Protein AF-A0A5C3KR09-F1 (afdb_monomer)

Structure (mmCIF, N/CA/C/O backbone):
data_AF-A0A5C3KR09-F1
#
_entry.id   AF-A0A5C3KR09-F1
#
loop_
_atom_site.group_PDB
_atom_site.id
_atom_site.type_symbol
_atom_site.label_atom_id
_atom_site.label_alt_id
_atom_site.label_comp_id
_atom_site.label_asym_id
_atom_site.label_entity_id
_atom_site.label_seq_id
_atom_site.pdbx_PDB_ins_code
_atom_site.Cartn_x
_atom_site.Cartn_y
_atom_site.Cartn_z
_atom_site.occupancy
_atom_site.B_iso_or_equiv
_atom_site.auth_seq_id
_atom_site.auth_comp_id
_atom_site.auth_asym_id
_atom_site.auth_atom_id
_atom_site.pdbx_PDB_model_num
ATOM 1 N N . MET A 1 1 ? 78.688 -22.827 -27.005 1.00 45.25 1 MET A N 1
ATOM 2 C CA . MET A 1 1 ? 77.558 -21.979 -26.571 1.00 45.25 1 MET A CA 1
ATOM 3 C C . MET A 1 1 ? 76.443 -22.065 -27.613 1.00 45.25 1 MET A C 1
ATOM 5 O O . MET A 1 1 ? 76.510 -21.310 -28.575 1.00 45.25 1 MET A O 1
ATOM 9 N N . PRO A 1 2 ? 75.479 -22.998 -27.515 1.00 42.16 2 PRO A N 1
ATOM 10 C CA . PRO A 1 2 ? 74.319 -22.997 -28.401 1.00 42.16 2 PRO A CA 1
ATOM 11 C C . PRO A 1 2 ? 73.085 -22.415 -27.696 1.00 42.16 2 PRO A C 1
ATOM 13 O O . PRO A 1 2 ? 72.747 -22.807 -26.580 1.00 42.16 2 PRO A O 1
ATOM 16 N N . ALA A 1 3 ? 72.430 -21.465 -28.361 1.00 39.88 3 ALA A N 1
ATOM 17 C CA . ALA A 1 3 ? 71.131 -20.939 -27.975 1.00 39.88 3 ALA A CA 1
ATOM 18 C C . ALA A 1 3 ? 70.044 -21.985 -28.273 1.00 39.88 3 ALA A C 1
ATOM 20 O O . ALA A 1 3 ? 69.845 -22.371 -29.422 1.00 39.88 3 ALA A O 1
ATOM 21 N N . CYS A 1 4 ? 69.343 -22.429 -27.232 1.00 38.22 4 CYS A N 1
ATOM 22 C CA . CYS A 1 4 ? 68.094 -23.177 -27.336 1.00 38.22 4 CYS A CA 1
ATOM 23 C C . CYS A 1 4 ? 66.948 -22.212 -27.044 1.00 38.22 4 CYS A C 1
ATOM 25 O O . CYS A 1 4 ? 67.001 -21.567 -26.003 1.00 38.22 4 CYS A O 1
ATOM 27 N N . LEU A 1 5 ? 65.927 -22.149 -27.902 1.00 38.59 5 LEU A N 1
ATOM 28 C CA . LEU A 1 5 ? 64.515 -22.007 -27.506 1.00 38.59 5 LEU A CA 1
ATOM 29 C C . LEU A 1 5 ? 63.630 -22.022 -28.758 1.00 38.59 5 LEU A C 1
ATOM 31 O O . LEU A 1 5 ? 63.337 -21.000 -29.372 1.00 38.59 5 LEU A O 1
ATOM 35 N N . THR A 1 6 ? 63.219 -23.233 -29.119 1.00 45.12 6 THR A N 1
ATOM 36 C CA . THR A 1 6 ? 62.043 -23.518 -29.930 1.00 45.12 6 THR A CA 1
ATOM 37 C C . THR A 1 6 ? 60.828 -23.690 -29.009 1.00 45.12 6 THR A C 1
ATOM 39 O O . THR A 1 6 ? 60.809 -24.575 -28.160 1.00 45.12 6 THR A O 1
ATOM 42 N N . ASP A 1 7 ? 59.813 -22.860 -29.257 1.00 38.53 7 ASP A N 1
ATOM 43 C CA . ASP A 1 7 ? 58.412 -23.268 -29.448 1.00 38.53 7 ASP A CA 1
ATOM 44 C C . ASP A 1 7 ? 57.566 -23.756 -28.230 1.00 38.53 7 ASP A C 1
ATOM 46 O O . ASP A 1 7 ? 58.036 -23.786 -27.093 1.00 38.53 7 ASP A O 1
ATOM 50 N N . PRO A 1 8 ? 56.238 -23.965 -28.389 1.00 51.75 8 PRO A N 1
ATOM 51 C CA . PRO A 1 8 ? 55.196 -23.294 -27.616 1.00 51.75 8 PRO A CA 1
ATOM 52 C C . PRO A 1 8 ? 54.505 -24.241 -26.625 1.00 51.75 8 PRO A C 1
ATOM 54 O O . PRO A 1 8 ? 54.383 -25.442 -26.856 1.00 51.75 8 PRO A O 1
ATOM 57 N N . THR A 1 9 ? 53.972 -23.738 -25.509 1.00 39.91 9 THR A N 1
ATOM 58 C CA . THR A 1 9 ? 53.131 -24.570 -24.628 1.00 39.91 9 THR A CA 1
ATOM 59 C C . THR A 1 9 ? 52.052 -23.748 -23.932 1.00 39.91 9 THR A C 1
ATOM 61 O O . THR A 1 9 ? 52.177 -23.316 -22.790 1.00 39.91 9 THR A O 1
ATOM 64 N N . THR A 1 10 ? 50.918 -23.606 -24.618 1.00 50.78 10 THR A N 1
ATOM 65 C CA . THR A 1 10 ? 49.618 -23.503 -23.957 1.00 50.78 10 THR A CA 1
ATOM 66 C C . THR A 1 10 ? 49.332 -24.844 -23.283 1.00 50.78 10 THR A C 1
ATOM 68 O O . THR A 1 10 ? 48.951 -25.811 -23.941 1.00 50.78 10 THR A O 1
ATOM 71 N N . LYS A 1 11 ? 49.484 -24.917 -21.959 1.00 44.97 11 LYS A N 1
ATOM 72 C CA . LYS A 1 11 ? 48.864 -25.970 -21.148 1.00 44.97 11 LYS A CA 1
ATOM 73 C C . LYS A 1 11 ? 48.018 -25.343 -20.050 1.00 44.97 11 LYS A C 1
ATOM 75 O O . LYS A 1 11 ? 48.514 -24.706 -19.131 1.00 44.97 11 LYS A O 1
ATOM 80 N N . ARG A 1 12 ? 46.711 -25.548 -20.232 1.00 43.59 12 ARG A N 1
ATOM 81 C CA . ARG A 1 12 ? 45.645 -25.648 -19.232 1.00 43.59 12 ARG A CA 1
ATOM 82 C C . ARG A 1 12 ? 46.147 -25.713 -17.787 1.00 43.59 12 ARG A C 1
ATOM 84 O O . ARG A 1 12 ? 46.753 -26.706 -17.399 1.00 43.59 12 ARG A O 1
ATOM 91 N N . ILE A 1 13 ? 45.697 -24.765 -16.976 1.00 43.34 13 ILE A N 1
ATOM 92 C CA . ILE A 1 13 ? 45.330 -25.057 -15.594 1.00 43.34 13 ILE A CA 1
ATOM 93 C C . ILE A 1 13 ? 43.850 -24.702 -15.475 1.00 43.34 13 ILE A C 1
ATOM 95 O O . ILE A 1 13 ? 43.458 -23.538 -15.487 1.00 43.34 13 ILE A O 1
ATOM 99 N N . ALA A 1 14 ? 43.020 -25.741 -15.462 1.00 46.75 14 ALA A N 1
ATOM 100 C CA . ALA A 1 14 ? 41.633 -25.643 -15.057 1.00 46.75 14 ALA A CA 1
ATOM 101 C C . ALA A 1 14 ? 41.612 -25.503 -13.530 1.00 46.75 14 ALA A C 1
ATOM 103 O O . ALA A 1 14 ? 41.870 -26.476 -12.828 1.00 46.75 14 ALA A O 1
ATOM 104 N N . LEU A 1 15 ? 41.314 -24.309 -13.019 1.00 42.25 15 LEU A N 1
ATOM 105 C CA . LEU A 1 15 ? 40.727 -24.186 -11.689 1.00 42.25 15 LEU A CA 1
ATOM 106 C C . LEU A 1 15 ? 39.213 -24.171 -11.878 1.00 42.25 15 LEU A C 1
ATOM 108 O O . LEU A 1 15 ? 38.647 -23.224 -12.424 1.00 42.25 15 LEU A O 1
ATOM 112 N N . ALA A 1 16 ? 38.567 -25.256 -11.463 1.00 43.59 16 ALA A N 1
ATOM 113 C CA . ALA A 1 16 ? 37.134 -25.265 -11.238 1.00 43.59 16 ALA A CA 1
ATOM 114 C C . ALA A 1 16 ? 36.800 -24.222 -10.154 1.00 43.59 16 ALA A C 1
ATOM 116 O O . ALA A 1 16 ? 37.431 -24.252 -9.097 1.00 43.59 16 ALA A O 1
ATOM 117 N N . PRO A 1 17 ? 35.831 -23.312 -10.359 1.00 47.00 17 PRO A N 1
ATOM 118 C CA . PRO A 1 17 ? 35.252 -22.592 -9.242 1.00 47.00 17 PRO A CA 1
ATOM 119 C C . PRO A 1 17 ? 34.298 -23.535 -8.510 1.00 47.00 17 PRO A C 1
ATOM 121 O O . PRO A 1 17 ? 33.250 -23.928 -9.028 1.00 47.00 17 PRO A O 1
ATOM 124 N N . ASP A 1 18 ? 34.735 -23.905 -7.313 1.00 35.69 18 ASP A N 1
ATOM 125 C CA . ASP A 1 18 ? 33.984 -24.592 -6.278 1.00 35.69 18 ASP A CA 1
ATOM 126 C C . ASP A 1 18 ? 32.576 -23.994 -6.130 1.00 35.69 18 ASP A C 1
ATOM 128 O O . ASP A 1 18 ? 32.367 -22.786 -5.967 1.00 35.69 18 ASP A O 1
ATOM 132 N N . ALA A 1 19 ? 31.588 -24.868 -6.256 1.00 48.75 19 ALA A N 1
ATOM 133 C CA . ALA A 1 19 ? 30.182 -24.542 -6.262 1.00 48.75 19 ALA A CA 1
ATOM 134 C C . ALA A 1 19 ? 29.638 -24.498 -4.831 1.00 48.75 19 ALA A C 1
ATOM 136 O O . ALA A 1 19 ? 28.771 -25.291 -4.500 1.00 48.75 19 ALA A O 1
ATOM 137 N N . THR A 1 20 ? 30.089 -23.583 -3.970 1.00 50.66 20 THR A N 1
ATOM 138 C CA . THR A 1 20 ? 29.437 -23.376 -2.658 1.00 50.66 20 THR A CA 1
ATOM 139 C C . THR A 1 20 ? 29.632 -21.970 -2.083 1.00 50.66 20 THR A C 1
ATOM 141 O O . THR A 1 20 ? 30.053 -21.779 -0.953 1.00 50.66 20 THR A O 1
ATOM 144 N N . HIS A 1 21 ? 29.231 -20.934 -2.820 1.00 40.78 21 HIS A N 1
ATOM 145 C CA . HIS A 1 21 ? 28.789 -19.699 -2.165 1.00 40.78 21 HIS A CA 1
ATOM 146 C C . HIS A 1 21 ? 27.773 -18.975 -3.051 1.00 40.78 21 HIS A C 1
ATOM 148 O O . HIS A 1 21 ? 28.128 -18.171 -3.908 1.00 40.78 21 HIS A O 1
ATOM 154 N N . ARG A 1 22 ? 26.475 -19.264 -2.880 1.00 39.34 22 ARG A N 1
ATOM 155 C CA . ARG A 1 22 ? 25.434 -18.360 -3.395 1.00 39.34 22 ARG A CA 1
ATOM 156 C C . ARG A 1 22 ? 25.428 -17.145 -2.467 1.00 39.34 22 ARG A C 1
ATOM 158 O O . ARG A 1 22 ? 25.072 -17.329 -1.304 1.00 39.34 22 ARG A O 1
ATOM 165 N N . PRO A 1 23 ? 25.838 -15.940 -2.905 1.00 39.75 23 PRO A N 1
ATOM 166 C CA . PRO A 1 23 ? 25.679 -14.764 -2.069 1.00 39.75 23 PRO A CA 1
ATOM 167 C C . PRO A 1 23 ? 24.194 -14.607 -1.738 1.00 39.75 23 PRO A C 1
ATOM 169 O O . PRO A 1 23 ? 23.310 -14.727 -2.593 1.00 39.75 23 PRO A O 1
ATOM 172 N N . PHE A 1 24 ? 23.954 -14.447 -0.444 1.00 37.19 24 PHE A N 1
ATOM 173 C CA . PHE A 1 24 ? 22.658 -14.236 0.163 1.00 37.19 24 PHE A CA 1
ATOM 174 C C . PHE A 1 24 ? 21.948 -13.054 -0.515 1.00 37.19 24 PHE A C 1
ATOM 176 O O . PHE A 1 24 ? 22.573 -12.060 -0.877 1.00 37.19 24 PHE A O 1
ATOM 183 N N . ARG A 1 25 ? 20.638 -13.200 -0.742 1.00 47.38 25 ARG A N 1
ATOM 184 C CA . ARG A 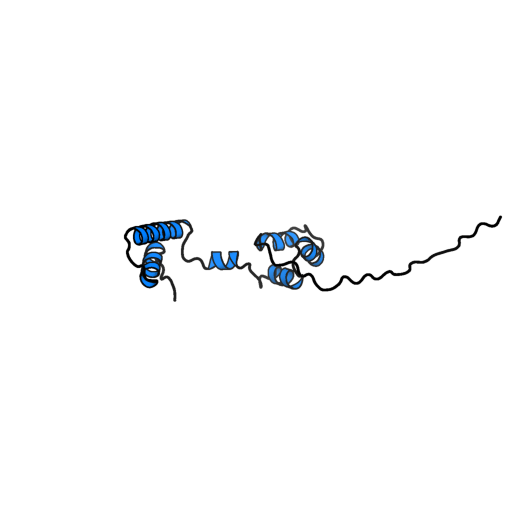1 25 ? 19.793 -12.235 -1.457 1.00 47.38 25 ARG A CA 1
ATOM 185 C C . ARG A 1 25 ? 19.709 -10.908 -0.697 1.00 47.38 25 ARG A C 1
ATOM 187 O O . ARG A 1 25 ? 18.904 -10.769 0.216 1.00 47.38 25 ARG A O 1
ATOM 194 N N . SER A 1 26 ? 20.439 -9.920 -1.172 1.00 41.69 26 SER A N 1
ATOM 195 C CA . SER A 1 26 ? 20.192 -8.494 -0.974 1.00 41.69 26 SER A CA 1
ATOM 196 C C . SER A 1 26 ? 20.518 -7.875 -2.345 1.00 41.69 26 SER A C 1
ATOM 198 O O . SER A 1 26 ? 21.519 -8.217 -2.954 1.00 41.69 26 SER A O 1
ATOM 200 N N . ASP A 1 27 ? 19.636 -7.176 -3.053 1.00 40.75 27 ASP A N 1
ATOM 201 C CA . ASP A 1 27 ? 19.112 -5.889 -2.644 1.00 40.75 27 ASP A CA 1
ATOM 202 C C . ASP A 1 27 ? 17.857 -5.499 -3.427 1.00 40.75 27 ASP A C 1
ATOM 204 O O . ASP A 1 27 ? 17.706 -5.718 -4.631 1.00 40.75 27 ASP A O 1
ATOM 208 N N . ALA A 1 28 ? 16.974 -4.831 -2.699 1.00 43.38 28 ALA A N 1
ATOM 209 C CA . ALA A 1 28 ? 15.721 -4.231 -3.117 1.00 43.38 28 ALA A CA 1
ATOM 210 C C . ALA A 1 28 ? 15.869 -2.993 -4.037 1.00 43.38 28 ALA A C 1
ATOM 212 O O . ALA A 1 28 ? 15.009 -2.114 -4.020 1.00 43.38 28 ALA A O 1
ATOM 213 N N . LYS A 1 29 ? 16.916 -2.889 -4.867 1.00 44.53 29 LYS A N 1
ATOM 214 C CA . LYS A 1 29 ? 17.093 -1.747 -5.782 1.00 44.53 29 LYS A CA 1
ATOM 215 C C . LYS A 1 29 ? 16.669 -2.092 -7.214 1.00 44.53 29 LYS A C 1
ATOM 217 O O . LYS A 1 29 ? 17.418 -2.671 -7.992 1.00 44.53 29 LYS A O 1
ATOM 222 N N . GLY A 1 30 ? 15.439 -1.690 -7.542 1.00 45.38 30 GLY A N 1
ATOM 223 C CA . GLY A 1 30 ? 15.022 -1.289 -8.891 1.00 45.38 30 GLY A CA 1
ATOM 224 C C . GLY A 1 30 ? 14.800 -2.408 -9.910 1.00 45.38 30 GLY A C 1
ATOM 225 O O . GLY A 1 30 ? 15.647 -2.656 -10.763 1.00 45.38 30 GLY A O 1
ATOM 226 N N . CYS A 1 31 ? 13.607 -3.011 -9.914 1.00 46.88 31 CYS A N 1
ATOM 227 C CA . CYS A 1 31 ? 13.166 -3.891 -11.009 1.00 46.88 31 CYS A CA 1
ATOM 228 C C . CYS A 1 31 ? 13.131 -3.165 -12.362 1.00 46.88 31 CYS A C 1
ATOM 230 O O . CYS A 1 31 ? 13.426 -3.765 -13.394 1.00 46.88 31 CYS A O 1
ATOM 232 N N . SER A 1 32 ? 12.816 -1.868 -12.344 1.00 48.91 32 SER A N 1
ATOM 233 C CA . SER A 1 32 ? 12.767 -1.024 -13.532 1.00 48.91 32 SER A CA 1
ATOM 234 C C . SER A 1 32 ? 14.156 -0.796 -14.134 1.00 48.91 32 SER A C 1
ATOM 236 O O . SER A 1 32 ? 14.344 -1.069 -15.314 1.00 48.91 32 SER A O 1
ATOM 238 N N . GLN A 1 33 ? 15.155 -0.410 -13.330 1.00 52.34 33 GLN A N 1
ATOM 239 C CA . GLN A 1 33 ? 16.493 -0.021 -13.812 1.00 52.34 33 GLN A CA 1
ATOM 240 C C . GLN A 1 33 ? 17.233 -1.149 -14.556 1.00 52.34 33 GLN A C 1
ATOM 242 O O . GLN A 1 33 ? 17.943 -0.899 -15.531 1.00 52.34 33 GLN A O 1
ATOM 247 N N . GLN A 1 34 ? 17.018 -2.401 -14.145 1.00 52.53 34 GLN A N 1
ATOM 248 C CA . GLN A 1 34 ? 17.667 -3.579 -14.732 1.00 52.53 34 GLN A CA 1
ATOM 249 C C . GLN A 1 34 ? 17.186 -3.889 -16.157 1.00 52.53 34 GLN A C 1
ATOM 251 O O . GLN A 1 34 ? 17.965 -4.337 -16.999 1.00 52.53 34 GLN A O 1
ATOM 256 N N . ALA A 1 35 ? 15.905 -3.640 -16.445 1.00 55.06 35 ALA A N 1
ATOM 257 C CA . ALA A 1 35 ? 15.341 -3.802 -17.783 1.00 55.06 35 ALA A CA 1
ATOM 258 C C . ALA A 1 35 ? 15.661 -2.595 -18.681 1.00 55.06 35 ALA A C 1
ATOM 260 O O . ALA A 1 35 ? 15.850 -2.764 -19.892 1.00 55.06 35 ALA A O 1
ATOM 261 N N . THR A 1 36 ? 15.768 -1.393 -18.098 1.00 58.09 36 THR A N 1
ATOM 262 C CA . THR A 1 36 ? 16.099 -0.173 -18.841 1.00 58.09 36 THR A CA 1
ATOM 263 C C . THR A 1 36 ? 17.478 -0.263 -19.476 1.00 58.09 36 THR A C 1
ATOM 265 O O . THR A 1 36 ? 17.585 0.086 -20.640 1.00 58.09 36 THR A O 1
ATOM 268 N N . GLY A 1 37 ? 18.489 -0.810 -18.787 1.00 59.75 37 GLY A N 1
ATOM 269 C CA . GLY A 1 37 ? 19.869 -0.920 -19.295 1.00 59.75 37 GLY A CA 1
ATOM 270 C C . GLY A 1 37 ? 20.027 -1.716 -20.601 1.00 59.75 37 GLY A C 1
ATOM 271 O O . GLY A 1 37 ? 20.884 -1.421 -21.433 1.00 59.75 37 GLY A O 1
ATOM 272 N N . ILE A 1 38 ? 19.181 -2.725 -20.829 1.00 59.44 38 ILE A N 1
ATOM 273 C CA . ILE A 1 38 ? 19.189 -3.486 -22.091 1.00 59.44 38 ILE A CA 1
ATOM 274 C C . ILE A 1 38 ? 18.457 -2.710 -23.189 1.00 59.44 38 ILE A C 1
ATOM 276 O O . ILE A 1 38 ? 18.945 -2.632 -24.315 1.00 59.44 38 ILE A O 1
ATOM 280 N N . ARG A 1 39 ? 17.306 -2.103 -22.870 1.00 61.06 39 ARG A N 1
ATOM 281 C CA . ARG A 1 39 ? 16.542 -1.290 -23.834 1.00 61.06 39 ARG A CA 1
ATOM 282 C C . ARG A 1 39 ? 17.276 -0.001 -24.218 1.00 61.06 39 ARG A C 1
ATOM 284 O O . ARG A 1 39 ? 17.164 0.439 -25.355 1.00 61.06 39 ARG A O 1
ATOM 291 N N . SER A 1 40 ? 18.073 0.552 -23.309 1.00 62.84 40 SER A N 1
ATOM 292 C CA . SER A 1 40 ? 18.923 1.729 -23.511 1.00 62.84 40 SER A CA 1
ATOM 293 C C . SER A 1 40 ? 20.268 1.413 -24.178 1.00 62.84 40 SER A C 1
ATOM 295 O O . SER A 1 40 ? 21.099 2.305 -24.310 1.00 62.84 40 SER A O 1
ATOM 297 N N . LYS A 1 41 ? 20.493 0.161 -24.614 1.00 69.19 41 LYS A N 1
ATOM 298 C CA . LYS A 1 41 ? 21.741 -0.323 -25.236 1.00 69.19 41 LYS A CA 1
ATOM 299 C C . LYS A 1 41 ? 23.005 -0.147 -24.374 1.00 69.19 41 LYS A C 1
ATOM 301 O O . LYS A 1 41 ? 24.108 -0.201 -24.910 1.00 69.19 41 LYS A O 1
ATOM 306 N N . GLN A 1 42 ? 22.886 -0.000 -23.052 1.00 75.88 42 GLN A N 1
ATOM 307 C CA . GLN A 1 42 ? 24.052 0.079 -22.156 1.00 75.88 42 GLN A CA 1
ATOM 308 C C . GLN A 1 42 ? 24.849 -1.231 -22.104 1.00 75.88 42 GLN A C 1
ATOM 310 O O . GLN A 1 42 ? 26.051 -1.216 -21.854 1.00 75.88 42 GLN A O 1
ATOM 315 N N . TYR A 1 43 ? 24.203 -2.369 -22.370 1.00 77.38 43 TYR A N 1
ATOM 316 C CA . TYR A 1 43 ? 24.853 -3.678 -22.396 1.00 77.38 43 TYR A CA 1
ATOM 317 C C . TYR A 1 43 ? 24.734 -4.328 -23.774 1.00 77.38 43 TYR A C 1
ATOM 319 O O . TYR A 1 43 ? 23.657 -4.355 -24.369 1.00 77.38 43 TYR A O 1
ATOM 327 N N . LYS A 1 44 ? 25.834 -4.930 -24.253 1.00 80.44 44 LYS A N 1
ATOM 328 C CA . LYS A 1 44 ? 25.907 -5.599 -25.567 1.00 80.44 44 LYS A CA 1
ATOM 329 C C . LYS A 1 44 ? 24.887 -6.731 -25.719 1.00 80.44 44 LYS A C 1
ATOM 331 O O . LYS A 1 44 ? 24.370 -6.961 -26.806 1.00 80.44 44 LYS A O 1
ATOM 336 N N . ASN A 1 45 ? 24.639 -7.480 -24.646 1.00 81.00 45 ASN A N 1
ATOM 337 C CA . ASN A 1 45 ? 23.652 -8.553 -24.615 1.00 81.00 45 ASN A CA 1
ATOM 338 C C . ASN A 1 45 ? 23.149 -8.799 -23.183 1.00 81.00 45 ASN A C 1
ATOM 340 O O . ASN A 1 45 ? 23.772 -8.394 -22.199 1.00 81.00 45 ASN A O 1
ATOM 344 N N . SER A 1 46 ? 22.027 -9.510 -23.061 1.00 78.88 46 SER A N 1
ATOM 345 C CA . SER A 1 46 ? 21.391 -9.786 -21.767 1.00 78.88 46 SER A CA 1
ATOM 346 C C . SER A 1 46 ? 22.241 -10.660 -20.834 1.00 78.88 46 SER A C 1
ATOM 348 O O . SER A 1 46 ? 22.021 -10.642 -19.630 1.00 78.88 46 SER A O 1
ATOM 350 N N . ARG A 1 47 ? 23.220 -11.418 -21.349 1.00 81.31 47 ARG A N 1
ATOM 351 C CA . ARG A 1 47 ? 24.116 -12.246 -20.522 1.00 81.31 47 ARG A CA 1
ATOM 352 C C . ARG A 1 47 ? 25.162 -11.393 -19.803 1.00 81.31 47 ARG A C 1
ATOM 354 O O . ARG A 1 47 ? 25.409 -11.612 -18.623 1.00 81.31 47 ARG A O 1
ATOM 361 N N . VAL A 1 48 ? 25.709 -10.391 -20.492 1.00 83.00 48 VAL A N 1
ATOM 362 C CA . VAL A 1 48 ? 26.600 -9.381 -19.901 1.00 83.00 48 VAL A CA 1
ATOM 363 C C . VAL A 1 48 ? 25.836 -8.534 -18.884 1.00 83.00 48 VAL A C 1
ATOM 365 O O . VAL A 1 48 ? 26.338 -8.310 -17.790 1.00 83.00 48 VAL A O 1
ATOM 368 N N . ALA A 1 49 ? 24.595 -8.146 -19.193 1.00 82.88 49 ALA A N 1
ATOM 369 C CA . ALA A 1 49 ? 23.738 -7.432 -18.246 1.00 82.88 49 ALA A CA 1
ATOM 370 C C . ALA A 1 49 ? 23.439 -8.261 -16.981 1.00 82.88 49 ALA A C 1
ATOM 372 O O . ALA A 1 49 ? 23.492 -7.733 -15.877 1.00 82.88 49 ALA A O 1
ATOM 373 N N . ALA A 1 50 ? 23.170 -9.564 -17.121 1.00 83.62 50 ALA A N 1
ATOM 374 C CA . ALA A 1 50 ? 22.930 -10.467 -15.992 1.00 83.62 50 ALA A CA 1
ATOM 375 C C . ALA A 1 50 ? 24.147 -10.565 -15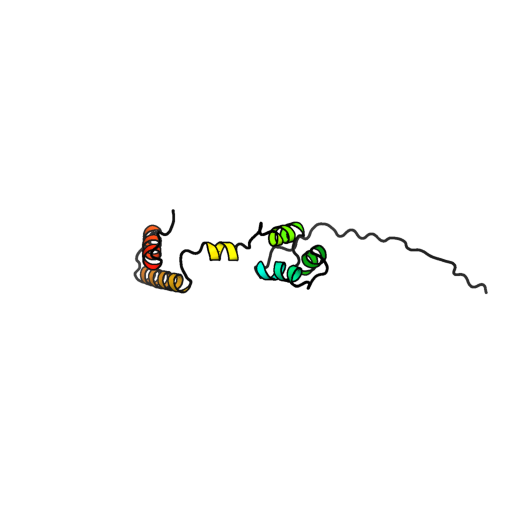.057 1.00 83.62 50 ALA A C 1
ATOM 377 O O . ALA A 1 50 ? 23.993 -10.482 -13.840 1.00 83.62 50 ALA A O 1
ATOM 378 N N . ALA A 1 51 ? 25.351 -10.671 -15.627 1.00 83.00 51 ALA A N 1
ATOM 379 C CA . ALA A 1 51 ? 26.594 -10.662 -14.861 1.00 83.00 51 ALA A CA 1
ATOM 380 C C . ALA A 1 51 ? 26.839 -9.305 -14.177 1.00 83.00 51 ALA A C 1
ATOM 382 O O . ALA A 1 51 ? 27.150 -9.271 -12.991 1.00 83.00 51 ALA A O 1
ATOM 383 N N . ALA A 1 52 ? 26.640 -8.194 -14.895 1.00 81.56 52 ALA A N 1
ATOM 384 C CA . ALA A 1 52 ? 26.845 -6.844 -14.368 1.00 81.56 52 ALA A CA 1
ATOM 385 C C . ALA A 1 52 ? 25.866 -6.482 -13.238 1.00 81.56 52 ALA A C 1
ATOM 387 O O . ALA A 1 52 ? 26.235 -5.788 -12.297 1.00 81.56 52 ALA A O 1
ATOM 388 N N . LEU A 1 53 ? 24.622 -6.959 -13.323 1.00 79.19 53 LEU A N 1
ATOM 389 C CA . LEU A 1 53 ? 23.570 -6.709 -12.334 1.00 79.19 53 LEU A CA 1
ATOM 390 C C . LEU A 1 53 ? 23.517 -7.775 -11.232 1.00 79.19 53 LEU A C 1
ATOM 392 O O . LEU A 1 53 ? 22.678 -7.680 -10.341 1.00 79.19 53 LEU A O 1
ATOM 396 N N . ASN A 1 54 ? 24.383 -8.789 -11.304 1.00 82.12 54 ASN A N 1
ATOM 397 C CA . ASN A 1 54 ? 24.427 -9.924 -10.386 1.00 82.12 54 ASN A CA 1
ATOM 398 C C . ASN A 1 54 ? 23.064 -10.634 -10.223 1.00 82.12 54 ASN A C 1
ATOM 400 O O . ASN A 1 54 ? 22.625 -10.981 -9.127 1.00 82.12 54 ASN A O 1
ATOM 404 N N . VAL A 1 55 ? 22.361 -10.835 -11.342 1.00 81.81 55 VAL A N 1
ATOM 405 C CA . VAL A 1 55 ? 21.064 -11.527 -11.401 1.00 81.81 55 VAL A CA 1
ATOM 406 C C . VAL A 1 55 ? 21.179 -12.718 -12.345 1.00 81.81 55 VAL A C 1
ATOM 408 O O . VAL A 1 55 ? 21.857 -12.654 -13.367 1.00 81.81 55 VAL A O 1
ATOM 411 N N . SER A 1 56 ? 20.488 -13.821 -12.044 1.00 84.25 56 SER A N 1
ATOM 412 C CA . SER A 1 56 ? 20.468 -14.969 -12.955 1.00 84.25 56 SER A CA 1
ATOM 413 C C . SER A 1 56 ? 19.888 -14.590 -14.328 1.00 84.25 56 SER A C 1
ATOM 415 O O . SER A 1 56 ? 18.952 -13.791 -14.433 1.00 84.25 56 SER A O 1
ATOM 417 N N . TYR A 1 57 ? 20.414 -15.195 -15.397 1.00 85.50 57 TYR A N 1
ATOM 418 C CA . TYR A 1 57 ? 19.940 -14.927 -16.758 1.00 85.50 57 TYR A CA 1
ATOM 419 C C . TYR A 1 57 ? 18.446 -15.236 -16.932 1.00 85.50 57 TYR A C 1
ATOM 421 O O . TYR A 1 57 ? 17.734 -14.462 -17.570 1.00 85.50 57 TYR A O 1
ATOM 429 N N . SER A 1 58 ? 17.956 -16.337 -16.348 1.00 84.31 58 SER A N 1
ATOM 430 C CA . SER A 1 58 ? 16.537 -16.706 -16.407 1.00 84.31 58 SER A CA 1
ATOM 431 C C . SER A 1 58 ? 15.663 -15.649 -15.736 1.00 84.31 58 SER A C 1
ATOM 433 O O . SER A 1 58 ? 14.700 -15.187 -16.343 1.00 84.31 58 SER A O 1
ATOM 435 N N . THR A 1 59 ? 16.053 -15.181 -14.547 1.00 82.44 59 THR A N 1
ATOM 436 C CA . THR A 1 59 ? 15.352 -14.106 -13.834 1.00 82.44 59 THR A CA 1
ATOM 437 C C . THR A 1 59 ? 15.351 -12.805 -14.634 1.00 82.44 59 THR A C 1
ATOM 439 O O . THR A 1 59 ? 14.310 -12.163 -14.754 1.00 82.44 59 THR A O 1
ATOM 442 N N . LEU A 1 60 ? 16.487 -12.415 -15.222 1.00 82.69 60 LEU A N 1
ATOM 443 C CA . LEU A 1 60 ? 16.564 -11.205 -16.040 1.00 82.69 60 LEU A CA 1
ATOM 444 C C . LEU A 1 60 ? 15.689 -11.318 -17.297 1.00 82.69 60 LEU A C 1
ATOM 446 O O . LEU A 1 60 ? 14.955 -10.389 -17.627 1.00 82.69 60 LEU A O 1
ATOM 450 N N . ARG A 1 61 ? 15.703 -12.473 -17.968 1.00 84.56 61 ARG A N 1
ATOM 451 C CA . ARG A 1 61 ? 14.860 -12.748 -19.139 1.00 84.56 61 ARG A CA 1
ATOM 452 C C . ARG A 1 61 ? 13.371 -12.696 -18.796 1.00 84.56 61 ARG A C 1
ATOM 454 O O . ARG A 1 61 ? 12.591 -12.114 -19.543 1.00 84.56 61 ARG A O 1
ATOM 461 N N . GLU A 1 62 ? 12.964 -13.275 -17.672 1.00 82.00 62 GLU A N 1
ATOM 462 C CA . GLU A 1 62 ? 11.578 -13.215 -17.195 1.00 82.00 62 GLU A CA 1
ATOM 463 C C . GLU A 1 62 ? 11.138 -11.793 -16.833 1.00 82.00 62 GLU A C 1
ATOM 465 O O . GLU A 1 62 ? 10.003 -11.423 -17.137 1.00 82.00 62 GLU A O 1
ATOM 470 N N . ARG A 1 63 ? 12.031 -10.984 -16.246 1.00 80.69 63 ARG A N 1
ATOM 471 C CA . ARG A 1 63 ? 11.786 -9.560 -15.958 1.00 80.69 63 ARG A CA 1
ATOM 472 C C . ARG A 1 63 ? 11.600 -8.743 -17.237 1.00 80.69 63 ARG A C 1
ATOM 474 O O . ARG A 1 63 ? 10.629 -8.003 -17.344 1.00 80.69 63 ARG A O 1
ATOM 481 N N . ILE A 1 64 ? 12.464 -8.925 -18.242 1.00 79.00 64 ILE A N 1
ATOM 482 C CA . ILE A 1 64 ? 12.346 -8.244 -19.550 1.00 79.00 64 ILE A CA 1
ATOM 483 C C . ILE A 1 64 ? 11.022 -8.587 -20.240 1.00 79.00 64 ILE A C 1
ATOM 485 O O . ILE A 1 64 ? 10.377 -7.708 -20.811 1.00 79.00 64 ILE A O 1
ATOM 489 N N . ASN A 1 65 ? 10.613 -9.855 -20.157 1.00 80.88 65 ASN A N 1
ATOM 490 C CA . ASN A 1 65 ? 9.358 -10.352 -20.719 1.00 80.88 65 ASN A CA 1
ATOM 491 C C . ASN A 1 65 ? 8.124 -9.982 -19.873 1.00 80.88 65 ASN A C 1
ATOM 493 O O . ASN A 1 65 ? 7.019 -10.406 -20.200 1.00 80.88 65 ASN A O 1
ATOM 497 N N . GLY A 1 66 ? 8.296 -9.249 -18.768 1.00 72.75 66 GLY A N 1
ATOM 498 C CA . GLY A 1 66 ? 7.206 -8.807 -17.897 1.00 72.75 66 GLY A CA 1
ATOM 499 C C . GLY A 1 66 ? 6.559 -9.909 -17.052 1.00 72.75 66 GLY A C 1
ATOM 500 O O . GLY A 1 66 ? 5.554 -9.644 -16.396 1.00 72.75 66 GLY A O 1
ATOM 501 N N . LYS A 1 67 ? 7.121 -11.127 -17.040 1.00 76.06 67 LYS A N 1
ATOM 502 C CA . LYS A 1 67 ? 6.616 -12.262 -16.246 1.00 76.06 67 LYS A CA 1
ATOM 503 C C . LYS A 1 67 ? 6.959 -12.131 -14.764 1.00 76.06 67 LYS A C 1
ATOM 505 O O . LYS A 1 67 ? 6.183 -12.564 -13.920 1.00 76.06 67 LYS A O 1
ATOM 510 N N . HIS A 1 68 ? 8.098 -11.516 -14.451 1.00 70.06 68 HIS A N 1
ATOM 511 C CA . HIS A 1 68 ? 8.520 -11.238 -13.081 1.00 70.06 68 HIS A CA 1
ATOM 512 C C . HIS A 1 68 ? 8.507 -9.730 -12.822 1.00 70.06 68 HIS A C 1
ATOM 514 O O . HIS A 1 68 ? 9.298 -8.993 -13.408 1.00 70.06 68 HIS A O 1
ATOM 520 N N . ARG A 1 69 ? 7.632 -9.286 -11.914 1.00 67.69 69 ARG A N 1
ATOM 521 C CA . ARG A 1 69 ? 7.646 -7.935 -11.331 1.00 67.69 69 ARG A CA 1
ATOM 522 C C . ARG A 1 69 ? 8.255 -8.000 -9.936 1.00 67.69 69 ARG A C 1
ATOM 524 O O . ARG A 1 69 ? 8.123 -9.022 -9.260 1.00 67.69 69 ARG A O 1
ATOM 531 N N . ALA A 1 70 ? 8.918 -6.937 -9.488 1.00 69.88 70 ALA A N 1
ATOM 532 C CA . ALA A 1 70 ? 9.398 -6.906 -8.110 1.00 69.88 70 ALA A CA 1
ATOM 533 C C . ALA A 1 70 ? 8.218 -6.850 -7.142 1.00 69.88 70 ALA A C 1
ATOM 535 O O . ALA A 1 70 ? 7.215 -6.187 -7.403 1.00 69.88 70 ALA A O 1
ATOM 536 N N . HIS A 1 71 ? 8.380 -7.483 -5.979 1.00 68.94 71 HIS A N 1
ATOM 537 C CA . HIS A 1 71 ? 7.386 -7.426 -4.910 1.00 68.94 71 HIS A CA 1
ATOM 538 C C . HIS A 1 71 ? 7.013 -5.988 -4.535 1.00 68.94 71 HIS A C 1
ATOM 540 O O . HIS A 1 71 ? 5.849 -5.739 -4.263 1.00 68.94 71 HIS A O 1
ATOM 546 N N . ALA A 1 72 ? 7.955 -5.040 -4.597 1.00 65.75 72 ALA A N 1
ATOM 547 C CA . ALA A 1 72 ? 7.689 -3.625 -4.343 1.00 65.75 72 ALA A CA 1
ATOM 548 C C . ALA A 1 72 ? 6.703 -3.000 -5.352 1.00 65.75 72 ALA A C 1
ATOM 550 O O . ALA A 1 72 ? 5.806 -2.265 -4.954 1.00 65.75 72 ALA A O 1
ATOM 551 N N . GLU A 1 73 ? 6.819 -3.326 -6.643 1.00 67.88 73 GLU A N 1
ATOM 552 C CA . GLU A 1 73 ? 5.917 -2.816 -7.689 1.00 67.88 73 GLU A CA 1
ATOM 553 C C . GLU A 1 73 ? 4.529 -3.452 -7.582 1.00 67.88 73 GLU A C 1
ATOM 555 O O . GLU A 1 73 ? 3.510 -2.776 -7.706 1.00 67.88 73 GLU A O 1
ATOM 560 N N . VAL A 1 74 ? 4.487 -4.757 -7.302 1.00 72.88 74 VAL A N 1
ATOM 561 C CA . VAL A 1 74 ? 3.229 -5.477 -7.068 1.00 72.88 74 VAL A CA 1
ATOM 562 C C . VAL A 1 74 ? 2.546 -4.973 -5.798 1.00 72.88 74 VAL A C 1
ATOM 564 O O . VAL A 1 74 ? 1.328 -4.832 -5.782 1.00 72.88 74 VAL A O 1
ATOM 567 N N . ALA A 1 75 ? 3.314 -4.683 -4.747 1.00 71.50 75 ALA A N 1
ATOM 568 C CA . ALA A 1 75 ? 2.797 -4.110 -3.513 1.00 71.50 75 ALA A CA 1
ATOM 56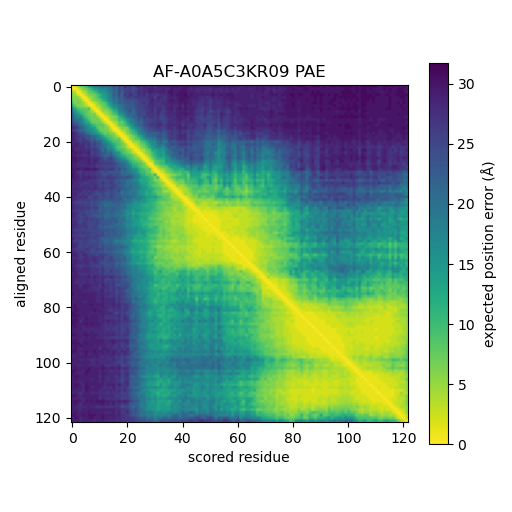9 C C . ALA A 1 75 ? 2.216 -2.719 -3.766 1.00 71.50 75 ALA A C 1
ATOM 571 O O . ALA A 1 75 ? 1.082 -2.483 -3.374 1.00 71.50 75 ALA A O 1
ATOM 572 N N . ALA A 1 76 ? 2.927 -1.843 -4.485 1.00 71.12 76 ALA A N 1
ATOM 573 C CA . ALA A 1 76 ? 2.429 -0.513 -4.833 1.00 71.12 76 ALA A CA 1
ATOM 574 C C . ALA A 1 76 ? 1.107 -0.566 -5.618 1.00 71.12 76 ALA A C 1
ATOM 576 O O . ALA A 1 76 ? 0.187 0.176 -5.305 1.00 71.12 76 ALA A O 1
A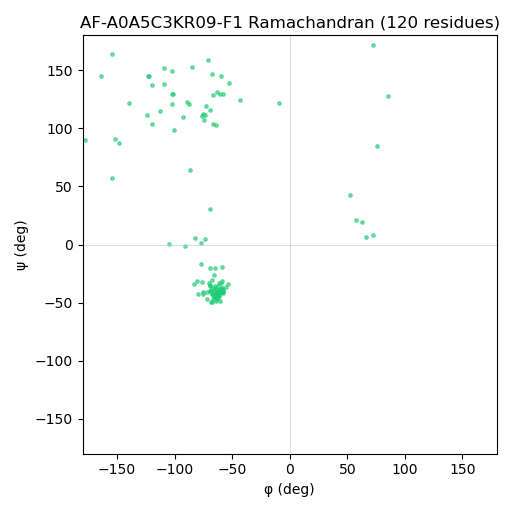TOM 577 N N . GLN A 1 77 ? 0.969 -1.492 -6.574 1.00 72.12 77 GLN A N 1
ATOM 578 C CA . GLN A 1 77 ? -0.279 -1.678 -7.333 1.00 72.12 77 GLN A CA 1
ATOM 579 C C . GLN A 1 77 ? -1.439 -2.254 -6.510 1.00 72.12 77 GLN A C 1
ATOM 581 O O . GLN A 1 77 ? -2.587 -2.166 -6.933 1.00 72.12 77 GLN A O 1
ATOM 586 N N . ARG A 1 78 ? -1.148 -2.901 -5.379 1.00 78.31 78 ARG A N 1
ATOM 587 C CA . ARG A 1 78 ? -2.142 -3.544 -4.508 1.00 78.31 78 ARG A CA 1
ATOM 588 C C . ARG A 1 78 ? -2.423 -2.751 -3.232 1.00 78.31 78 ARG A C 1
ATOM 590 O O . ARG A 1 78 ? -3.191 -3.232 -2.400 1.00 78.31 78 ARG A O 1
ATOM 597 N N . ARG A 1 79 ? -1.784 -1.593 -3.041 1.00 81.44 79 ARG A N 1
ATOM 598 C CA . ARG A 1 79 ? -2.050 -0.731 -1.888 1.00 81.44 79 ARG A CA 1
ATOM 599 C C . ARG A 1 79 ? -3.468 -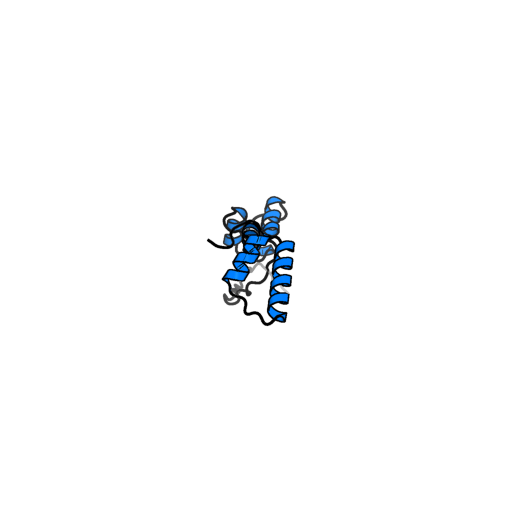0.187 -1.993 1.00 81.44 79 ARG A C 1
ATOM 601 O O . ARG A 1 79 ? -3.867 0.311 -3.037 1.00 81.44 79 ARG A O 1
ATOM 608 N N . LEU A 1 80 ? -4.211 -0.345 -0.904 1.00 83.62 80 LEU A N 1
ATOM 609 C CA . LEU A 1 80 ? -5.547 0.222 -0.746 1.00 83.62 80 LEU A CA 1
ATOM 610 C C . LEU A 1 80 ? -5.478 1.680 -0.284 1.00 83.62 80 LEU A C 1
ATOM 612 O O . LEU A 1 80 ? -6.344 2.474 -0.624 1.00 83.62 80 LEU A O 1
ATOM 616 N N . LEU A 1 81 ? -4.471 1.989 0.531 1.00 87.00 81 LEU A N 1
ATOM 617 C CA . LEU A 1 81 ? -4.283 3.284 1.160 1.00 87.00 81 LEU A CA 1
ATOM 618 C C . LEU A 1 81 ? -3.094 3.985 0.517 1.00 87.00 81 LEU A C 1
ATOM 620 O O . LEU A 1 81 ? -2.044 3.373 0.287 1.00 87.00 81 LEU A O 1
ATOM 624 N N . ASP A 1 82 ? -3.265 5.277 0.279 1.00 87.88 82 ASP A N 1
ATOM 625 C CA . ASP A 1 82 ? -2.160 6.160 -0.051 1.00 87.88 82 ASP A CA 1
ATOM 626 C C . ASP A 1 82 ? -1.275 6.405 1.184 1.00 87.88 82 ASP A C 1
ATOM 628 O O . ASP A 1 82 ? -1.734 6.251 2.319 1.00 87.88 82 ASP A O 1
ATOM 632 N N . PRO A 1 83 ? -0.005 6.812 1.009 1.00 87.62 83 PRO A N 1
ATOM 633 C CA . PRO A 1 83 ? 0.909 7.037 2.131 1.00 87.62 83 PRO A CA 1
ATOM 634 C C . PRO A 1 83 ? 0.368 8.020 3.181 1.00 87.62 83 PRO A C 1
ATOM 636 O O . PRO A 1 83 ? 0.572 7.820 4.375 1.00 87.62 83 PRO A O 1
ATOM 639 N N . GLU A 1 84 ? -0.352 9.056 2.745 1.00 88.88 84 GLU A N 1
ATOM 640 C CA . GLU A 1 84 ? -0.990 10.035 3.636 1.00 88.88 84 GLU A CA 1
ATOM 641 C C . GLU A 1 84 ? -2.137 9.406 4.438 1.00 88.88 84 GLU A C 1
ATOM 643 O O . GLU A 1 84 ? -2.267 9.627 5.639 1.00 88.88 84 GLU A O 1
ATOM 648 N N . GLN A 1 85 ? -2.933 8.547 3.800 1.00 89.75 85 GLN A N 1
ATOM 649 C CA . GLN A 1 85 ? -4.032 7.830 4.446 1.00 89.75 85 GLN A CA 1
ATOM 650 C C . GLN A 1 85 ? -3.526 6.779 5.441 1.00 89.75 85 GLN A C 1
ATOM 652 O O . GLN A 1 85 ? -4.132 6.578 6.494 1.00 89.75 85 GLN A O 1
ATOM 657 N N . GLU A 1 86 ? -2.402 6.120 5.138 1.00 92.44 86 GLU A N 1
ATOM 658 C CA . GLU A 1 86 ? -1.726 5.233 6.088 1.00 92.44 86 GLU A CA 1
ATOM 659 C C . GLU A 1 86 ? -1.241 5.996 7.325 1.00 92.44 86 GLU A C 1
ATOM 661 O O . GLU A 1 86 ? -1.295 5.444 8.423 1.00 92.44 86 GLU A O 1
ATOM 666 N N . GLN A 1 87 ? -0.796 7.248 7.172 1.00 92.44 87 GLN A N 1
ATOM 667 C CA . GLN A 1 87 ? -0.384 8.069 8.308 1.00 92.44 87 GLN A CA 1
ATOM 668 C C . GLN A 1 87 ? -1.573 8.400 9.212 1.00 92.44 87 GLN A C 1
ATOM 670 O O . GLN A 1 87 ? -1.510 8.142 10.407 1.00 92.44 87 GLN A O 1
ATOM 675 N N . VAL A 1 88 ? -2.698 8.832 8.637 1.00 93.44 88 VAL A N 1
ATOM 676 C CA . VAL A 1 88 ? -3.931 9.091 9.402 1.00 93.44 88 VAL A CA 1
ATOM 677 C C . VAL A 1 88 ? -4.406 7.838 10.151 1.00 93.44 88 VAL A C 1
ATOM 679 O O . VAL A 1 88 ? -4.827 7.916 11.304 1.00 93.44 88 VAL A O 1
ATOM 682 N N . LEU A 1 89 ? -4.318 6.662 9.520 1.00 93.25 89 LEU A N 1
ATOM 683 C CA . LEU A 1 89 ? -4.659 5.390 10.163 1.00 93.25 89 LEU A CA 1
ATOM 684 C C . LEU A 1 89 ? -3.722 5.063 11.338 1.00 93.25 89 LEU A C 1
ATOM 686 O O . LEU A 1 89 ? -4.185 4.524 12.344 1.00 93.25 89 LEU A O 1
ATOM 690 N N . LYS A 1 90 ? -2.423 5.367 11.216 1.00 93.62 90 LYS A N 1
ATOM 691 C CA . LYS A 1 90 ? -1.446 5.187 12.300 1.00 93.62 90 LYS A CA 1
ATOM 692 C C . LYS A 1 90 ? -1.717 6.135 13.455 1.00 93.62 90 LYS A C 1
ATOM 694 O O . LYS A 1 90 ? -1.847 5.648 14.569 1.00 93.62 90 LYS A O 1
ATOM 699 N N . ASP A 1 91 ? -1.889 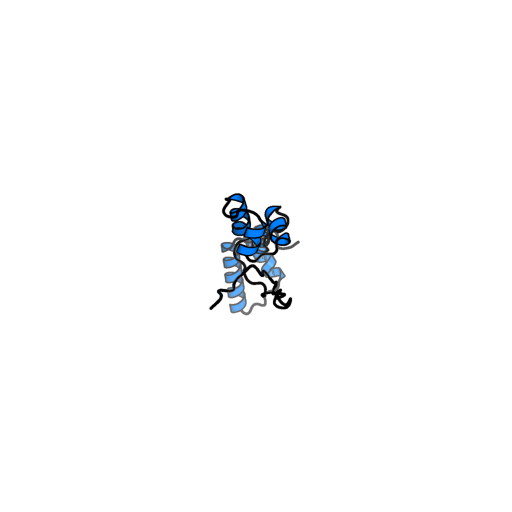7.424 13.183 1.00 94.44 91 ASP A N 1
ATOM 700 C CA . ASP A 1 91 ? -2.146 8.434 14.214 1.00 94.44 91 ASP A CA 1
ATOM 701 C C . ASP A 1 91 ? -3.415 8.077 15.015 1.00 94.44 91 ASP A C 1
ATOM 703 O O . ASP A 1 91 ? -3.440 8.129 16.244 1.00 94.44 91 ASP A O 1
ATOM 707 N N . TRP A 1 92 ? -4.464 7.608 14.328 1.00 93.25 92 TRP A N 1
ATOM 708 C CA . TRP A 1 92 ? -5.675 7.095 14.974 1.00 93.25 92 TRP A CA 1
ATOM 709 C C . TRP A 1 92 ? -5.421 5.848 15.838 1.00 93.25 92 TRP A C 1
ATOM 711 O O . TRP A 1 92 ? -5.953 5.734 16.946 1.00 93.25 92 TRP A O 1
ATOM 721 N N . ALA A 1 93 ? -4.623 4.897 15.343 1.00 91.88 93 ALA A N 1
ATOM 722 C CA . ALA A 1 93 ? -4.289 3.679 16.078 1.00 91.88 93 ALA A CA 1
ATOM 723 C C . ALA A 1 93 ? -3.415 3.968 17.311 1.00 91.88 93 ALA A C 1
ATOM 725 O O . ALA A 1 93 ? -3.608 3.347 18.357 1.00 91.88 93 ALA A O 1
ATOM 726 N N . GLU A 1 94 ? -2.494 4.924 17.205 1.00 93.06 94 GLU A N 1
ATOM 727 C CA . GLU A 1 94 ? -1.660 5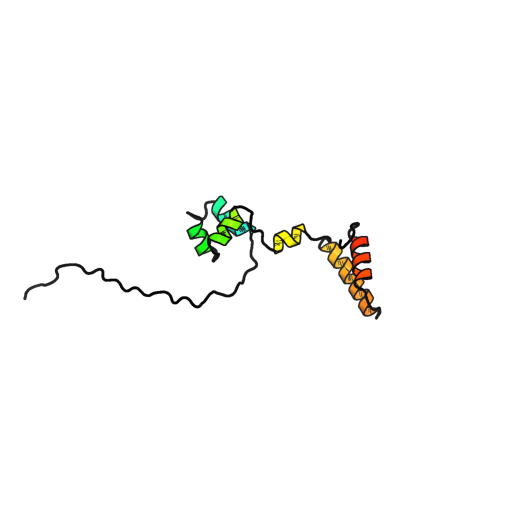.409 18.306 1.00 93.06 94 GLU A CA 1
ATOM 728 C C . GLU A 1 94 ? -2.524 6.074 19.380 1.00 93.06 94 GLU A C 1
ATOM 730 O O . GLU A 1 94 ? -2.481 5.659 20.537 1.00 93.06 94 GLU A O 1
ATOM 735 N N . GLN A 1 95 ? -3.428 6.978 18.993 1.00 92.19 95 GLN A N 1
ATOM 736 C CA . GLN A 1 95 ? -4.376 7.597 19.922 1.00 92.19 95 GLN A CA 1
ATOM 737 C C . GLN A 1 95 ? -5.257 6.554 20.638 1.00 92.19 95 GLN A C 1
ATOM 739 O O . GLN A 1 95 ? -5.556 6.665 21.829 1.00 92.19 95 GLN A O 1
ATOM 744 N N . LYS A 1 96 ? -5.693 5.506 19.932 1.00 90.19 96 LYS A N 1
ATOM 745 C CA . LYS A 1 96 ? -6.443 4.384 20.523 1.00 90.19 96 LYS A CA 1
ATOM 746 C C . LYS A 1 96 ? -5.622 3.616 21.561 1.00 90.19 96 LYS A C 1
ATOM 748 O O . LYS A 1 96 ? -6.173 3.246 22.602 1.00 90.19 96 LYS A O 1
ATOM 753 N N . ALA A 1 97 ? -4.342 3.384 21.278 1.00 89.94 97 ALA A N 1
ATOM 754 C CA . ALA A 1 97 ? -3.425 2.698 22.179 1.00 89.94 97 ALA A CA 1
ATOM 755 C C . ALA A 1 97 ? -3.146 3.525 23.445 1.00 89.94 97 ALA A C 1
ATOM 757 O O . ALA A 1 97 ? -3.191 2.974 24.544 1.00 89.94 97 ALA A O 1
ATOM 758 N N . GLU A 1 98 ? -2.946 4.838 23.308 1.00 92.31 98 GLU A N 1
ATOM 759 C CA . GLU A 1 98 ? -2.780 5.766 24.438 1.00 92.31 98 GLU A CA 1
ATOM 760 C C . GLU A 1 98 ? -4.007 5.789 25.354 1.00 92.31 98 GLU A C 1
ATOM 762 O O . GLU A 1 98 ? -3.884 5.780 26.577 1.00 92.31 98 GLU A O 1
ATOM 767 N N . ASN A 1 99 ? -5.203 5.718 24.768 1.00 91.56 99 ASN A N 1
ATOM 768 C CA . ASN A 1 99 ? -6.464 5.642 25.504 1.00 91.56 99 ASN A CA 1
ATOM 769 C C . ASN A 1 99 ? -6.721 4.266 26.151 1.00 91.56 99 ASN A C 1
ATOM 771 O O . ASN A 1 99 ? -7.813 4.027 26.671 1.00 91.56 99 ASN A O 1
ATOM 775 N N . GLY A 1 100 ? -5.772 3.325 26.071 1.00 91.12 100 GLY A N 1
ATOM 776 C CA . GLY A 1 100 ? -5.891 1.985 26.649 1.00 91.12 100 GLY A CA 1
ATOM 777 C C . GLY A 1 100 ? -7.029 1.156 26.052 1.00 91.12 100 GLY A C 1
ATOM 778 O O . GLY A 1 100 ? -7.489 0.196 26.670 1.00 91.12 100 GLY A O 1
ATOM 779 N N . THR A 1 101 ? -7.523 1.525 24.866 1.00 86.19 101 THR A N 1
ATOM 780 C CA . THR A 1 101 ? -8.646 0.827 24.244 1.00 86.19 101 THR A CA 1
ATOM 781 C C . THR A 1 101 ? -8.115 -0.342 23.415 1.00 86.19 101 THR A C 1
ATOM 783 O O . THR A 1 101 ? -7.354 -0.114 22.472 1.00 86.19 101 THR A O 1
ATOM 786 N N . PRO A 1 102 ? -8.515 -1.595 23.700 1.00 85.25 102 PRO A N 1
ATOM 787 C CA . PRO A 1 102 ? -8.111 -2.727 22.881 1.00 85.25 102 PRO A CA 1
ATOM 788 C C . PRO A 1 102 ? -8.666 -2.564 21.463 1.00 85.25 102 PRO A C 1
ATOM 790 O O . PRO A 1 102 ? -9.846 -2.271 21.272 1.00 85.25 102 PRO A O 1
ATOM 793 N N . MET A 1 103 ? -7.802 -2.742 20.466 1.00 85.44 103 MET A N 1
ATOM 794 C CA . MET A 1 103 ? -8.152 -2.593 19.055 1.00 85.44 103 MET A CA 1
ATOM 795 C C . MET A 1 103 ? -8.342 -3.967 18.408 1.00 85.44 103 MET A C 1
ATOM 797 O O . MET A 1 103 ? -7.410 -4.775 18.377 1.00 85.44 103 MET A O 1
ATOM 801 N N . ASP A 1 104 ? -9.529 -4.229 17.855 1.00 89.06 104 ASP A N 1
ATOM 802 C CA . ASP A 1 104 ? -9.764 -5.419 17.034 1.00 89.06 104 ASP A CA 1
ATOM 803 C C . ASP A 1 104 ? -9.334 -5.163 15.576 1.00 89.06 104 ASP A C 1
ATOM 805 O O . ASP A 1 104 ? -9.401 -4.057 15.034 1.00 89.06 104 ASP A O 1
ATOM 809 N N . LYS A 1 105 ? -8.956 -6.233 14.876 1.00 88.31 105 LYS A N 1
ATOM 810 C CA . LYS A 1 105 ? -8.672 -6.244 13.434 1.00 88.31 105 LYS A CA 1
ATOM 811 C C . LYS A 1 105 ? -9.875 -5.798 12.598 1.00 88.31 105 LYS A C 1
ATOM 813 O O . LYS A 1 105 ? -9.714 -5.513 11.408 1.00 88.31 105 LYS A O 1
ATOM 818 N N . ARG A 1 106 ? -11.088 -5.844 13.158 1.00 89.12 106 ARG A N 1
ATOM 819 C CA . ARG A 1 106 ? -12.321 -5.360 12.520 1.00 89.12 106 ARG A CA 1
ATOM 820 C C . ARG A 1 106 ? -12.397 -3.839 12.539 1.00 89.12 106 ARG A C 1
ATOM 822 O O . ARG A 1 106 ? -12.702 -3.263 11.500 1.00 89.12 106 ARG A O 1
ATOM 829 N N . ASP A 1 107 ? -12.032 -3.213 13.652 1.00 89.38 107 ASP A N 1
ATOM 830 C CA . ASP A 1 107 ? -12.048 -1.756 13.802 1.00 89.38 107 ASP A CA 1
ATOM 831 C C . ASP A 1 107 ? -11.026 -1.107 12.876 1.00 89.38 107 ASP A C 1
ATOM 833 O O . ASP A 1 107 ? -11.350 -0.177 12.143 1.00 89.38 107 ASP A O 1
ATOM 837 N N . LEU A 1 108 ? -9.818 -1.675 12.820 1.00 89.69 108 LEU A N 1
ATOM 838 C CA . LEU A 1 108 ? -8.762 -1.197 11.931 1.00 89.69 108 LEU A CA 1
ATOM 839 C C . LEU A 1 108 ? -9.166 -1.305 10.452 1.00 89.69 108 LEU A C 1
ATOM 841 O O . LEU A 1 108 ? -8.913 -0.394 9.668 1.00 89.69 108 LEU A O 1
ATOM 845 N N . ARG A 1 109 ? -9.858 -2.386 10.064 1.00 89.94 109 ARG A N 1
ATOM 846 C CA . ARG A 1 109 ? -10.414 -2.530 8.707 1.00 89.94 109 ARG A CA 1
ATOM 847 C C . ARG A 1 109 ? -11.564 -1.566 8.437 1.00 89.94 109 ARG A C 1
ATOM 849 O O . ARG A 1 109 ? -11.649 -1.038 7.330 1.00 89.94 109 ARG A O 1
ATOM 856 N N . GLY A 1 110 ? -12.438 -1.347 9.416 1.00 90.56 110 GLY A N 1
ATOM 857 C CA . GLY A 1 110 ? -13.537 -0.392 9.317 1.00 90.56 110 GLY A CA 1
ATOM 858 C C . GLY A 1 110 ? -13.017 1.024 9.095 1.00 90.56 110 GLY A C 1
ATOM 859 O O . GLY A 1 110 ? -13.429 1.683 8.145 1.00 90.56 110 GLY A O 1
ATOM 860 N N . TYR A 1 111 ? -12.039 1.444 9.896 1.00 90.62 111 TYR A N 1
ATOM 861 C CA . TYR A 1 111 ? -11.436 2.769 9.792 1.00 90.62 111 TYR A CA 1
ATOM 862 C C . TYR A 1 111 ? -10.626 2.940 8.500 1.00 90.62 111 TYR A C 1
ATOM 864 O O . TYR A 1 111 ? -10.803 3.925 7.789 1.00 90.62 111 TYR A O 1
ATOM 872 N N . ALA A 1 112 ? -9.838 1.933 8.105 1.00 90.94 112 ALA A N 1
ATOM 873 C CA . ALA A 1 112 ? -9.163 1.929 6.805 1.00 90.94 112 ALA A CA 1
ATOM 874 C C . ALA A 1 112 ? -10.153 2.030 5.628 1.00 90.94 112 ALA A C 1
ATOM 876 O O . ALA A 1 112 ? -9.877 2.714 4.642 1.00 90.94 112 ALA A O 1
ATOM 877 N N . SER A 1 113 ? -11.321 1.383 5.729 1.00 90.56 113 SER A N 1
ATOM 878 C CA . SER A 1 113 ? -12.367 1.483 4.702 1.00 90.56 113 SER A CA 1
ATOM 879 C C . SER A 1 113 ? -13.029 2.861 4.673 1.00 90.56 113 SER A C 1
ATOM 881 O O . SER A 1 113 ? -13.413 3.338 3.610 1.00 90.56 113 SER A O 1
ATOM 883 N N . LEU A 1 114 ? -13.149 3.505 5.836 1.00 90.81 114 LEU A N 1
ATOM 884 C CA . LEU A 1 114 ? -13.707 4.847 5.973 1.00 90.81 114 LEU A CA 1
ATOM 885 C C . LEU A 1 114 ? -12.781 5.912 5.370 1.00 90.81 114 LEU A C 1
ATOM 887 O O . LEU A 1 114 ? -13.267 6.804 4.685 1.00 90.81 114 LEU A O 1
ATOM 891 N N . ILE A 1 115 ? -11.463 5.784 5.559 1.00 92.06 115 ILE A N 1
ATOM 892 C CA . ILE A 1 115 ? -10.473 6.704 4.973 1.00 92.06 115 ILE A CA 1
ATOM 893 C C . ILE A 1 115 ? -10.341 6.494 3.458 1.00 92.06 115 ILE A C 1
ATOM 895 O O . ILE A 1 115 ? -10.334 7.458 2.698 1.00 92.06 115 ILE A O 1
ATOM 899 N N . SER A 1 116 ? -10.226 5.239 3.010 1.00 87.62 116 SER A N 1
ATOM 900 C CA . SER A 1 116 ? -10.020 4.927 1.585 1.00 87.62 116 SER A CA 1
ATOM 901 C C . SER A 1 116 ? -11.292 5.040 0.738 1.00 87.62 116 SER A C 1
ATOM 903 O O . SER A 1 116 ? -11.212 5.059 -0.488 1.00 87.62 116 SER A O 1
ATOM 905 N N . GLY A 1 117 ? -12.478 5.050 1.359 1.00 85.88 117 GLY A N 1
ATOM 906 C CA . GLY A 1 117 ? -13.763 4.942 0.659 1.00 85.88 117 GLY A CA 1
ATOM 907 C C . GLY A 1 117 ? -13.990 3.580 -0.013 1.00 85.88 117 GLY A C 1
ATOM 908 O O . GLY A 1 117 ? -14.973 3.392 -0.731 1.00 85.88 117 GLY A O 1
ATOM 909 N N . GLN A 1 118 ? -13.093 2.614 0.205 1.00 84.00 118 GLN A N 1
ATOM 910 C CA . GLN A 1 118 ? -13.119 1.285 -0.393 1.00 84.00 118 GLN A CA 1
ATOM 911 C C . GLN A 1 118 ? -13.131 0.216 0.698 1.00 84.00 118 GLN A C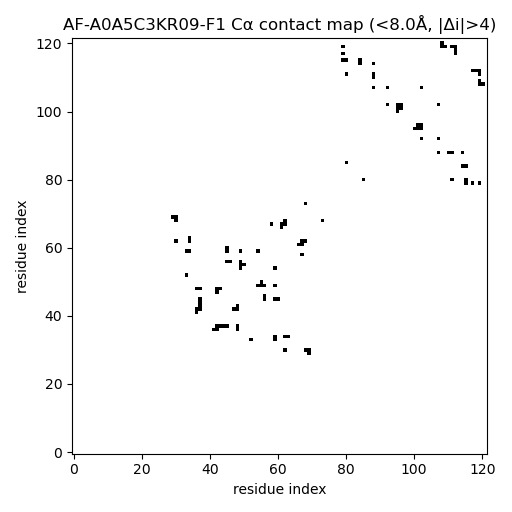 1
ATOM 913 O O . GLN A 1 118 ? -12.506 0.352 1.743 1.00 84.00 118 GLN A O 1
ATOM 918 N N . ARG A 1 119 ? -13.832 -0.898 0.469 1.00 79.94 119 ARG A N 1
ATOM 919 C CA . ARG A 1 119 ? -13.899 -1.975 1.465 1.00 79.94 119 ARG A CA 1
ATOM 920 C C . ARG A 1 119 ? -12.541 -2.672 1.607 1.00 79.94 119 ARG A C 1
ATOM 922 O O . ARG A 1 119 ? -12.089 -3.351 0.686 1.00 79.94 119 ARG A O 1
ATOM 929 N 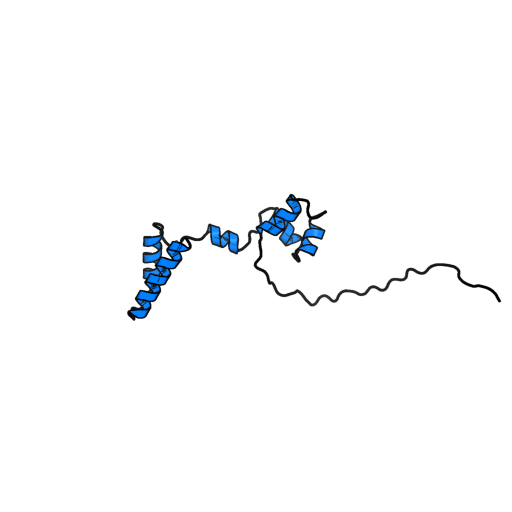N . ALA A 1 120 ? -11.932 -2.560 2.786 1.00 74.38 120 ALA A N 1
ATOM 930 C CA . ALA A 1 120 ? -10.667 -3.202 3.111 1.00 74.38 120 ALA A CA 1
ATOM 931 C C . ALA A 1 120 ? -10.842 -4.709 3.374 1.00 74.38 120 ALA A C 1
ATOM 933 O O . ALA A 1 120 ? -11.415 -5.127 4.383 1.00 74.38 120 ALA A O 1
ATOM 934 N N . GLY A 1 121 ? -10.284 -5.529 2.479 1.00 67.31 121 GLY A N 1
ATOM 935 C CA . GLY A 1 121 ? -10.321 -6.991 2.557 1.00 67.31 121 GLY A CA 1
ATOM 936 C C . GLY A 1 121 ? -11.588 -7.591 1.940 1.00 67.31 121 GLY A C 1
ATOM 937 O O . GLY A 1 121 ? -12.709 -7.209 2.280 1.00 67.31 121 GLY A O 1
ATOM 938 N N . LYS A 1 122 ? -11.389 -8.554 1.037 1.00 52.41 122 LYS A N 1
ATOM 939 C CA . LYS A 1 122 ? -12.421 -9.482 0.569 1.00 52.41 122 LYS A CA 1
ATOM 940 C C . LYS A 1 122 ? -12.191 -10.833 1.227 1.00 52.41 122 LYS A C 1
ATOM 942 O O . LYS A 1 122 ? -11.003 -11.215 1.328 1.00 52.41 122 LYS A O 1
#

Nearest PDB structures (foldseek):
  1hlv-assembly1_A  TM=4.368E-01  e=1.180E-01  Homo sapiens
  7t8i-assembly1_B  TM=6.019E-01  e=2.637E+00  Bacillus subtilis

pLDDT: mean 71.04, std 18.98, range [35.69, 94.44]

Foldseek 3Di:
DDDDDDDDDDDDDDDDDDPPDDDDDDDPPDLPVLLVCVVVVVDPDLVRSCVVVVHDSVVSVCSNVVNDDDPVVVCVVPDLDDPVLVVVLVVVVVVCVVVVHDDDPVNSQVSSCVSSVHRRDD

Solvent-accessible surface area (backbone atoms only — not comparable to full-atom values): 7980 Å² total; per-residue (Å²): 140,82,91,83,86,83,85,89,80,93,72,87,80,85,76,79,80,77,91,81,76,81,79,75,96,75,76,96,75,52,69,63,59,68,47,45,38,56,79,70,60,74,34,98,42,69,65,58,40,17,62,76,68,74,43,56,55,67,60,51,53,34,36,68,70,63,76,47,73,46,70,69,59,55,45,63,76,65,54,79,58,53,76,70,55,50,48,55,53,44,56,53,51,50,54,37,52,76,69,69,47,88,79,52,79,62,56,56,33,52,51,51,16,65,75,54,75,42,83,58,79,133

Sequence (122 aa):
MPACLTDPTTKRIALAPDATHRPFRSDAKGCSQQATGIRSKQYKNSRVAAAALNVSYSTLRERINGKHRAHAEVAAQRRLLDPEQEQVLKDWAEQKAENGTPMDKRDLRGYASLISGQRAGK

Secondary structure (DSSP, 8-state):
-PPP--------------S-----------HHHHHHHHHTT-SSSHHHHHHHTT--HHHHHHHHTTS---HHHHHHHH-SS-HHHHHHHHHHHHHHHHTTPPPPHHHHHHHHHHHHSS----

Organism: Coprinopsis marcescibilis (NCBI:txid230819)

Mean predicted aligned error: 16.13 Å

Radius of gyration: 27.74 Å; Cα contacts (8 Å, |Δi|>4): 63; chains: 1; bounding box: 92×36×57 Å